Protein AF-A0A7J6TF60-F1 (afdb_monomer_lite)

Organism: Perkinsus olseni (NCBI:txid32597)

InterPro domains:
  IPR007064 Nmd3, N-terminal [PF04981] (1-89)
  IPR039768 Ribosomal export protein Nmd3 [PTHR12746] (1-166)
  IPR048899 60S ribosomal export protein NMD3, SH3 domain [PF21193] (93-138)

Foldseek 3Di:
DAEFAPAPDCPLQVVVVVVCVVVVLCVQFPDWDDDPGHIDTDGPDPVSVVVSVVVSLQWFLWDKDKDKDFPDADPVVRDTDIDIDIYIYGANDDAQFWWFADPVVCVVQPNAHRIWHFHDGTQWTWTADPPPRDIGTHGSVNCVVPPTHGPDDPVPDDDDDDPDDD

Radius of gyration: 19.77 Å; chains: 1; bounding box: 69×31×46 Å

Secondary structure (DSSP, 8-state):
-EEEE-SS--HHHHHHHHHHHHTTTTTTEEEEEEETTEEEEEESSHHHHHHHHHHHHHHS-EEEEEEEEEEEEETTTTEEEEEEEEEEEE-S--TT-EEE--HHHHHHTTS--SEEEEEEESSEEEEE-TTT--EEEEEHHHHHHS---EEE-GGG----------

pLDDT: mean 92.63, std 3.26, range [80.94, 97.38]

Sequence (166 aa):
VQVRQKTDHKRTFFYLEQLILKHDAHEKVVGIKRTPDGLDFHFGHRSHAQKFSEFVLSQVPSRVKQSKHLISHDSHNTTYNYKYTTLIDMCPVCKDDVVFLPKALKNKLGGVNSIQVVTKVSSQIRLVDPLTGKVSDLAGIEYWKNPFDPLLTRRHLVEFTVLNVE

Structure (mmCIF, N/CA/C/O backbone):
data_AF-A0A7J6TF60-F1
#
_entry.id   AF-A0A7J6TF60-F1
#
loop_
_atom_site.group_PDB
_atom_site.id
_atom_site.type_symbol
_atom_site.label_atom_id
_atom_site.label_alt_id
_atom_site.label_comp_id
_atom_site.label_asym_id
_atom_site.label_entity_id
_atom_site.label_seq_id
_atom_site.pdbx_PDB_ins_code
_atom_site.Cartn_x
_atom_site.Cartn_y
_atom_site.Cartn_z
_atom_site.occupancy
_atom_site.B_iso_or_equiv
_atom_site.auth_seq_id
_atom_site.auth_comp_id
_atom_site.auth_asym_id
_atom_site.auth_atom_id
_atom_site.pdbx_PDB_model_num
ATOM 1 N N . VAL A 1 1 ? 10.262 -4.915 -12.422 1.00 96.69 1 VAL A N 1
ATOM 2 C CA . VAL A 1 1 ? 9.619 -4.329 -11.227 1.00 96.69 1 VAL A CA 1
ATOM 3 C C . VAL A 1 1 ? 8.921 -5.447 -10.487 1.00 96.69 1 VAL A C 1
ATOM 5 O O . VAL A 1 1 ? 8.145 -6.161 -11.102 1.00 96.69 1 VAL A O 1
ATOM 8 N N . GLN A 1 2 ? 9.247 -5.646 -9.218 1.00 96.75 2 GLN A N 1
ATOM 9 C CA . GLN A 1 2 ? 8.672 -6.683 -8.370 1.00 96.75 2 GLN A CA 1
ATOM 10 C C . GLN A 1 2 ? 7.720 -5.997 -7.403 1.00 96.75 2 GLN A C 1
ATOM 12 O O . GLN A 1 2 ? 8.174 -5.198 -6.592 1.00 96.75 2 GLN A O 1
ATOM 17 N N . VAL A 1 3 ? 6.421 -6.25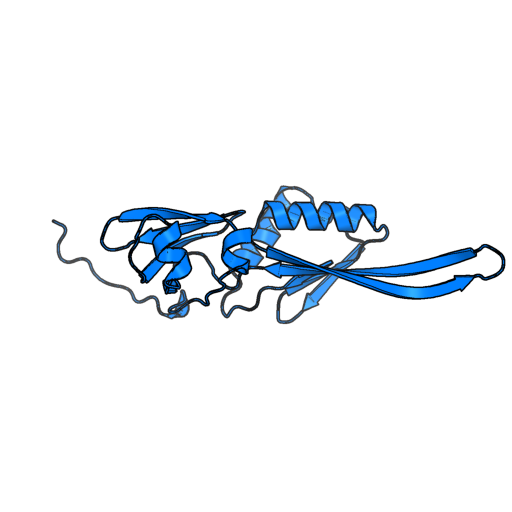7 -7.509 1.00 97.00 3 VAL A N 1
ATOM 18 C CA . VAL A 1 3 ? 5.421 -5.719 -6.581 1.00 97.00 3 VAL A CA 1
ATOM 19 C C . VAL A 1 3 ? 5.067 -6.820 -5.596 1.00 97.00 3 VAL A C 1
ATOM 21 O O . VAL A 1 3 ? 4.761 -7.942 -6.013 1.00 97.00 3 VAL A O 1
ATOM 24 N N . ARG A 1 4 ? 5.166 -6.532 -4.300 1.00 95.62 4 ARG A N 1
ATOM 25 C CA . ARG A 1 4 ? 4.908 -7.480 -3.215 1.00 95.62 4 ARG A CA 1
ATOM 26 C C . ARG A 1 4 ? 3.936 -6.896 -2.206 1.00 95.62 4 ARG A C 1
ATOM 28 O O . ARG A 1 4 ? 3.983 -5.701 -1.937 1.00 95.62 4 ARG A O 1
ATOM 35 N N . GLN A 1 5 ? 3.081 -7.746 -1.651 1.00 94.44 5 GLN A N 1
ATOM 36 C CA . GLN A 1 5 ? 2.239 -7.415 -0.508 1.00 94.44 5 GLN A CA 1
ATOM 37 C C . GLN A 1 5 ? 2.227 -8.607 0.452 1.00 94.44 5 GLN A C 1
ATOM 39 O O . GLN A 1 5 ? 1.683 -9.663 0.133 1.00 94.44 5 GLN A O 1
ATOM 44 N N . LYS A 1 6 ? 2.837 -8.437 1.627 1.00 91.31 6 LYS A N 1
ATOM 45 C CA . LYS A 1 6 ? 2.902 -9.472 2.666 1.00 91.31 6 LYS A CA 1
ATOM 46 C C . LYS A 1 6 ? 1.652 -9.416 3.534 1.00 91.31 6 LYS A C 1
ATOM 48 O O . LYS A 1 6 ? 1.625 -8.706 4.528 1.00 91.31 6 LYS A O 1
ATOM 53 N N . THR A 1 7 ? 0.595 -10.100 3.124 1.00 88.31 7 THR A N 1
ATOM 54 C CA . THR A 1 7 ? -0.686 -10.084 3.839 1.00 88.31 7 THR A CA 1
ATOM 55 C C . THR A 1 7 ? -1.465 -11.364 3.573 1.00 88.31 7 THR A C 1
ATOM 57 O O . THR A 1 7 ? -1.320 -11.979 2.513 1.00 88.31 7 THR A O 1
ATOM 60 N N . ASP A 1 8 ? -2.340 -11.731 4.503 1.00 83.06 8 ASP A N 1
ATOM 61 C CA . ASP A 1 8 ? -3.228 -12.886 4.363 1.00 83.06 8 ASP A CA 1
ATOM 62 C C . ASP A 1 8 ? -4.310 -12.676 3.293 1.00 83.06 8 ASP A C 1
ATOM 64 O O . ASP A 1 8 ? -4.827 -13.643 2.722 1.00 83.06 8 ASP A O 1
ATOM 68 N N . HIS A 1 9 ? -4.681 -11.420 3.012 1.00 84.50 9 HIS A N 1
ATOM 69 C CA . HIS A 1 9 ? -5.666 -11.070 1.989 1.00 84.50 9 HIS A CA 1
ATOM 70 C C . HIS A 1 9 ? -5.148 -9.981 1.044 1.00 84.50 9 HIS A C 1
ATOM 72 O O . HIS A 1 9 ? -4.966 -8.830 1.409 1.00 84.50 9 HIS A O 1
ATOM 78 N N . LYS A 1 10 ? -5.036 -10.318 -0.242 1.00 87.25 10 LYS A N 1
ATOM 79 C CA . LYS A 1 10 ? -4.510 -9.448 -1.308 1.00 87.25 10 LYS A CA 1
ATOM 80 C C . LYS A 1 10 ? -5.513 -8.439 -1.900 1.00 87.25 10 LYS A C 1
ATOM 82 O O . LYS A 1 10 ? -5.512 -8.203 -3.105 1.00 87.25 10 LYS A O 1
ATOM 87 N N . ARG A 1 11 ? -6.410 -7.850 -1.098 1.00 88.81 11 ARG A N 1
ATOM 88 C CA . ARG A 1 11 ? -7.489 -6.978 -1.620 1.00 88.81 11 ARG A CA 1
ATOM 89 C C . ARG A 1 11 ? -6.943 -5.730 -2.308 1.00 88.81 11 ARG A C 1
ATOM 91 O O . ARG A 1 11 ? -7.358 -5.399 -3.416 1.00 88.81 11 ARG A O 1
ATOM 98 N N . THR A 1 12 ? -5.996 -5.062 -1.652 1.00 91.31 12 THR A N 1
ATOM 99 C CA . THR A 1 12 ? -5.326 -3.873 -2.192 1.00 91.31 12 THR A CA 1
ATOM 100 C C . THR A 1 12 ? -4.538 -4.219 -3.455 1.00 91.31 12 THR A C 1
ATOM 102 O O . THR A 1 12 ? -4.528 -3.436 -4.400 1.00 91.31 12 THR A O 1
ATOM 105 N N . PHE A 1 13 ? -3.939 -5.411 -3.511 1.00 92.88 13 PHE A N 1
ATOM 106 C CA . PHE A 1 13 ? -3.258 -5.900 -4.707 1.00 92.88 13 PHE A CA 1
ATOM 107 C C . PHE A 1 13 ? -4.216 -6.111 -5.888 1.00 92.88 13 PHE A C 1
ATOM 109 O O . PHE A 1 13 ? -3.946 -5.621 -6.979 1.00 92.88 13 PHE A O 1
ATOM 116 N N . PHE A 1 14 ? -5.363 -6.768 -5.680 1.00 91.81 14 PHE A N 1
ATOM 117 C CA . PHE A 1 14 ? -6.368 -6.931 -6.740 1.00 91.81 14 PHE A CA 1
ATOM 118 C C . PHE A 1 14 ? -6.916 -5.585 -7.217 1.00 91.81 14 PHE A C 1
ATOM 120 O O . PHE A 1 14 ? -7.119 -5.381 -8.410 1.00 91.81 14 PHE A O 1
ATOM 127 N N . TYR A 1 15 ? -7.108 -4.635 -6.301 1.00 92.50 15 TYR A N 1
ATOM 128 C CA . TYR A 1 15 ? -7.483 -3.272 -6.666 1.00 92.50 15 TYR A CA 1
ATOM 129 C C . TYR A 1 15 ? -6.407 -2.588 -7.526 1.00 92.50 15 TYR A C 1
ATOM 131 O O . TYR A 1 15 ? -6.734 -1.954 -8.527 1.00 92.50 15 TYR A O 1
ATOM 139 N N . LEU A 1 16 ? -5.125 -2.767 -7.191 1.00 93.69 16 LEU A N 1
ATOM 140 C CA . LEU A 1 16 ? -4.013 -2.265 -7.997 1.00 93.69 16 LEU A CA 1
ATOM 141 C C . LEU A 1 16 ? -3.998 -2.885 -9.403 1.00 93.69 16 LEU A C 1
ATOM 143 O O . LEU A 1 16 ? -3.797 -2.155 -10.368 1.00 93.69 16 LEU A O 1
ATOM 147 N N . GLU A 1 17 ? -4.245 -4.190 -9.548 1.00 92.62 17 GLU A N 1
ATOM 148 C CA . GLU A 1 17 ? -4.354 -4.836 -10.867 1.00 92.62 17 GLU A CA 1
ATOM 149 C C . GLU A 1 17 ? -5.457 -4.196 -11.718 1.00 92.62 17 GLU A C 1
ATOM 151 O O . GLU A 1 17 ? -5.229 -3.872 -12.883 1.00 92.62 17 GLU A O 1
ATOM 156 N N . GLN A 1 18 ? -6.626 -3.933 -11.126 1.00 93.88 18 GLN A N 1
ATOM 157 C CA . GLN A 1 18 ? -7.715 -3.245 -11.824 1.00 93.88 18 GLN A CA 1
ATOM 158 C C . GLN A 1 18 ? -7.327 -1.823 -12.242 1.00 93.88 18 GLN A C 1
ATOM 160 O O . GLN A 1 18 ? -7.667 -1.393 -13.341 1.00 93.88 18 GLN A O 1
ATOM 165 N N . LEU A 1 19 ? -6.576 -1.096 -11.411 1.00 94.06 19 LEU A N 1
ATOM 166 C CA . LEU A 1 19 ? -6.062 0.226 -11.775 1.00 94.06 19 LEU A CA 1
ATOM 167 C C . LEU A 1 19 ? -5.030 0.162 -12.906 1.00 94.06 19 LEU A C 1
ATOM 169 O O . LEU A 1 19 ? -5.045 1.018 -13.787 1.00 94.06 19 LEU A O 1
ATOM 173 N N . ILE A 1 20 ? -4.158 -0.848 -12.907 1.00 95.06 20 ILE A N 1
ATOM 174 C CA . ILE A 1 20 ? -3.174 -1.066 -13.976 1.00 95.06 20 ILE A CA 1
ATOM 175 C C . ILE A 1 20 ? -3.870 -1.314 -15.320 1.00 95.06 20 ILE A C 1
ATOM 177 O O . ILE A 1 20 ? -3.393 -0.827 -16.347 1.00 95.06 20 ILE A O 1
ATOM 181 N N . LEU A 1 21 ? -4.981 -2.055 -15.318 1.00 94.69 21 LEU A N 1
ATOM 182 C CA . LEU A 1 21 ? -5.798 -2.278 -16.512 1.00 94.69 21 LEU A CA 1
ATOM 183 C C . LEU A 1 21 ? -6.541 -1.005 -16.922 1.00 94.69 21 LEU A C 1
ATOM 185 O O . LEU A 1 21 ? -6.470 -0.601 -18.071 1.00 94.69 21 LEU A O 1
ATOM 189 N N . LYS A 1 22 ? -7.195 -0.329 -15.973 1.00 96.00 22 LYS A N 1
ATOM 190 C CA . LYS A 1 22 ? -7.987 0.881 -16.235 1.00 96.00 22 LYS A CA 1
ATOM 191 C C . LYS A 1 22 ? -7.175 2.032 -16.841 1.00 96.00 22 LYS A C 1
ATOM 193 O O . LYS A 1 22 ? -7.728 2.833 -17.585 1.00 96.00 22 LYS A O 1
ATOM 198 N N . HIS A 1 23 ? -5.905 2.156 -16.465 1.00 94.31 23 HIS A N 1
ATOM 199 C CA . HIS A 1 23 ? -5.014 3.225 -16.924 1.00 94.31 23 HIS A CA 1
ATOM 200 C C . HIS A 1 23 ? -4.028 2.773 -18.013 1.00 94.31 23 HIS A C 1
ATOM 202 O O . HIS A 1 23 ? -3.085 3.510 -18.295 1.00 94.31 23 HIS A O 1
ATOM 208 N N . ASP A 1 24 ? -4.180 1.560 -18.558 1.00 93.62 24 ASP A N 1
ATOM 209 C CA . ASP A 1 24 ? -3.274 0.966 -19.555 1.00 93.62 24 ASP A CA 1
ATOM 210 C C . ASP A 1 24 ? -1.784 1.001 -19.157 1.00 93.62 24 ASP A C 1
ATOM 212 O O . ASP A 1 24 ? -0.872 0.952 -19.982 1.00 93.62 24 ASP A O 1
ATOM 216 N N . ALA A 1 25 ? -1.495 1.011 -17.851 1.00 92.31 25 ALA A N 1
ATOM 217 C CA . ALA A 1 25 ? -0.132 1.140 -17.329 1.00 92.31 25 ALA A CA 1
ATOM 218 C C . ALA A 1 25 ? 0.761 -0.077 -17.657 1.00 92.31 25 ALA A C 1
ATOM 220 O O . ALA A 1 25 ? 1.977 -0.039 -17.460 1.00 92.31 25 ALA A O 1
ATOM 221 N N . HIS A 1 26 ? 0.165 -1.165 -18.151 1.00 91.38 26 HIS A N 1
ATOM 222 C CA . HIS A 1 26 ? 0.836 -2.404 -18.527 1.00 91.38 26 HIS A CA 1
ATOM 223 C C . HIS A 1 26 ? 1.263 -2.464 -20.006 1.00 91.38 26 HIS A C 1
ATOM 225 O O . HIS A 1 26 ? 1.914 -3.431 -20.390 1.00 91.38 26 HIS A O 1
ATOM 231 N N . GLU A 1 27 ? 0.977 -1.445 -20.825 1.00 93.12 27 GLU A N 1
ATOM 232 C CA . GLU A 1 27 ? 1.228 -1.450 -22.280 1.00 93.12 27 GLU A CA 1
ATOM 233 C C . GLU A 1 27 ? 2.689 -1.778 -22.659 1.00 93.12 27 GLU A C 1
ATOM 235 O O . GLU A 1 27 ? 2.957 -2.478 -23.631 1.00 93.12 27 GLU A O 1
ATOM 240 N N . LYS A 1 28 ? 3.665 -1.291 -21.879 1.00 94.38 28 LYS A N 1
ATOM 241 C CA . LYS A 1 28 ? 5.108 -1.500 -22.133 1.00 94.38 28 LYS A CA 1
ATOM 242 C C . LYS A 1 28 ? 5.702 -2.705 -21.393 1.00 94.38 28 LYS A C 1
ATOM 244 O O . LYS A 1 28 ? 6.928 -2.858 -21.350 1.00 94.38 28 LYS A O 1
ATOM 249 N N . VAL A 1 29 ? 4.867 -3.530 -20.763 1.00 95.75 29 VAL A N 1
ATOM 250 C CA . VAL A 1 29 ? 5.300 -4.736 -20.052 1.00 95.75 29 VAL A CA 1
ATOM 251 C C . VAL A 1 29 ? 5.562 -5.849 -21.063 1.00 95.75 29 VAL A C 1
ATOM 253 O O . VAL A 1 29 ? 4.694 -6.214 -21.843 1.00 95.75 29 VAL A O 1
ATOM 256 N N . VAL A 1 30 ? 6.763 -6.425 -21.018 1.00 96.06 30 VAL A N 1
ATOM 257 C CA . VAL A 1 30 ? 7.182 -7.528 -21.901 1.00 96.06 30 VAL A CA 1
ATOM 258 C C . VAL A 1 30 ? 6.740 -8.883 -21.350 1.00 96.06 30 VAL A C 1
ATOM 260 O O . VAL A 1 30 ? 6.475 -9.814 -22.101 1.00 96.06 30 VAL A O 1
ATOM 263 N N . GLY A 1 31 ? 6.666 -9.016 -20.026 1.00 94.94 31 GLY A N 1
ATOM 264 C CA . GLY A 1 31 ? 6.251 -10.265 -19.401 1.00 94.94 31 GLY A CA 1
ATOM 265 C C . GLY A 1 31 ? 5.870 -10.100 -17.940 1.00 94.94 31 GLY A C 1
ATOM 266 O O . GLY A 1 31 ? 6.507 -9.345 -17.199 1.00 94.94 31 GLY A O 1
ATOM 267 N N . ILE A 1 32 ? 4.850 -10.845 -17.520 1.00 96.00 32 ILE A N 1
ATOM 268 C CA . ILE A 1 32 ? 4.337 -10.860 -16.149 1.00 96.00 32 ILE A CA 1
ATOM 269 C C . ILE A 1 32 ? 4.545 -12.256 -15.572 1.00 96.00 32 ILE A C 1
ATOM 271 O O . ILE A 1 32 ? 4.109 -13.246 -16.154 1.00 96.00 32 ILE A O 1
ATOM 275 N N . LYS A 1 33 ? 5.191 -12.343 -14.410 1.00 96.56 33 LYS A N 1
ATOM 276 C CA . LYS A 1 33 ? 5.354 -13.595 -13.668 1.00 96.56 33 LYS A CA 1
ATOM 277 C C . LYS A 1 33 ? 4.639 -13.503 -12.327 1.00 96.56 33 LYS A C 1
ATOM 279 O O . LYS A 1 33 ? 4.853 -12.563 -11.563 1.00 96.56 33 LYS A O 1
ATOM 284 N N . ARG A 1 34 ? 3.806 -14.503 -12.031 1.00 93.56 34 ARG A N 1
ATOM 285 C CA . ARG A 1 34 ? 3.127 -14.628 -10.737 1.00 93.56 34 ARG A CA 1
ATOM 286 C C . ARG A 1 34 ? 4.068 -15.200 -9.687 1.00 93.56 34 ARG A C 1
ATOM 288 O O . ARG A 1 34 ? 4.845 -16.109 -9.970 1.00 93.56 34 ARG A O 1
ATOM 295 N N . THR A 1 35 ? 3.982 -14.667 -8.475 1.00 92.50 35 THR A N 1
ATOM 296 C CA . THR A 1 35 ? 4.704 -15.162 -7.301 1.00 92.50 35 THR A CA 1
ATOM 297 C C . THR A 1 35 ? 3.740 -15.288 -6.117 1.00 92.50 35 THR A C 1
ATOM 299 O O . THR A 1 35 ? 2.694 -14.630 -6.120 1.00 92.50 35 THR A O 1
ATOM 302 N N . PRO A 1 36 ? 4.053 -16.112 -5.100 1.00 87.56 36 PRO A N 1
ATOM 303 C CA . PRO A 1 36 ? 3.192 -16.279 -3.929 1.00 87.56 36 PRO A CA 1
ATOM 304 C C . PRO A 1 36 ? 2.816 -14.963 -3.248 1.00 87.56 36 PRO A C 1
ATOM 306 O O . PRO A 1 36 ? 1.674 -14.825 -2.835 1.00 87.56 36 PRO A O 1
ATOM 309 N N . ASP A 1 37 ? 3.699 -13.963 -3.246 1.00 88.25 37 ASP A N 1
ATOM 310 C CA . ASP A 1 37 ? 3.491 -12.692 -2.534 1.00 88.25 37 ASP A CA 1
ATOM 311 C C . ASP A 1 37 ? 3.257 -11.489 -3.465 1.00 88.25 37 ASP A C 1
ATOM 313 O O . ASP A 1 37 ? 3.309 -10.342 -3.021 1.00 88.25 37 ASP A O 1
ATOM 317 N N . GLY A 1 38 ? 3.026 -11.713 -4.765 1.00 93.06 38 GLY A N 1
ATOM 318 C CA . GLY A 1 38 ? 2.751 -10.634 -5.722 1.00 93.06 38 GLY A CA 1
ATOM 319 C C . GLY A 1 38 ? 3.131 -10.947 -7.171 1.00 93.06 38 GLY A C 1
ATOM 320 O O . GLY A 1 38 ? 3.055 -12.093 -7.616 1.00 93.06 38 GLY A O 1
ATOM 321 N N . LEU A 1 39 ? 3.555 -9.929 -7.923 1.00 95.19 39 LEU A N 1
ATOM 322 C CA . LEU A 1 39 ? 3.824 -10.020 -9.364 1.00 95.19 39 LEU A CA 1
ATOM 323 C C . LEU A 1 39 ? 5.185 -9.433 -9.739 1.00 95.19 39 LEU A C 1
ATOM 325 O O . LEU A 1 39 ? 5.632 -8.440 -9.163 1.00 95.19 39 LEU A O 1
ATOM 329 N N . ASP A 1 40 ? 5.798 -10.013 -10.765 1.00 96.31 40 ASP A N 1
ATOM 330 C CA . ASP A 1 40 ? 7.002 -9.496 -11.408 1.00 96.31 40 ASP A CA 1
ATOM 331 C C . ASP A 1 40 ? 6.690 -9.028 -12.826 1.00 96.31 40 ASP A C 1
ATOM 333 O O . ASP A 1 40 ? 6.342 -9.827 -13.693 1.00 96.31 40 ASP A O 1
ATOM 337 N N . PHE A 1 41 ? 6.872 -7.732 -13.061 1.00 96.94 41 PHE A N 1
ATOM 338 C CA . PHE A 1 41 ? 6.716 -7.080 -14.357 1.00 96.94 41 PHE A CA 1
ATOM 339 C C . PHE A 1 41 ? 8.087 -6.857 -14.998 1.00 96.94 41 PHE A C 1
ATOM 341 O O . PHE A 1 41 ? 8.956 -6.187 -14.423 1.00 96.94 41 PHE A O 1
ATOM 348 N N . HIS A 1 42 ? 8.288 -7.398 -16.192 1.00 96.62 42 HIS A N 1
ATOM 349 C CA . HIS A 1 42 ? 9.517 -7.262 -16.968 1.00 96.62 42 HIS A CA 1
ATOM 350 C C . HIS A 1 42 ? 9.341 -6.193 -18.046 1.00 96.62 42 HIS A C 1
ATOM 352 O O . HIS A 1 42 ? 8.290 -6.104 -18.673 1.00 96.62 42 HIS A O 1
ATOM 358 N N . PHE A 1 43 ? 10.379 -5.389 -18.266 1.00 96.69 43 PHE A N 1
ATOM 359 C CA . PHE A 1 43 ? 10.379 -4.280 -19.219 1.00 96.69 43 PHE A CA 1
ATOM 360 C C . PHE A 1 43 ? 11.652 -4.338 -20.060 1.00 96.69 43 PHE A C 1
ATOM 362 O O . PHE A 1 43 ? 12.713 -4.659 -19.525 1.00 96.69 43 PHE A O 1
ATOM 369 N N . GLY A 1 44 ? 11.553 -3.985 -21.344 1.00 94.19 44 GLY A N 1
ATOM 370 C CA . GLY A 1 44 ? 12.720 -3.878 -22.229 1.00 94.19 44 GLY A CA 1
ATOM 371 C C . GLY A 1 44 ? 13.594 -2.656 -21.924 1.00 94.19 44 GLY A C 1
ATOM 372 O O . GLY A 1 44 ? 14.815 -2.733 -22.001 1.00 94.19 44 GLY A O 1
ATOM 373 N N . HIS A 1 45 ? 12.981 -1.544 -21.497 1.00 93.62 45 HIS A N 1
ATOM 374 C CA . HIS A 1 45 ? 13.690 -0.310 -21.151 1.00 93.62 45 HIS A CA 1
ATOM 375 C C . HIS A 1 45 ? 13.502 0.085 -19.686 1.00 93.62 45 HIS A C 1
ATOM 377 O O . HIS A 1 45 ? 12.407 0.006 -19.120 1.00 93.62 45 HIS A O 1
ATOM 383 N N . ARG A 1 46 ? 14.579 0.606 -19.084 1.00 92.31 46 ARG A N 1
ATOM 384 C CA . ARG A 1 46 ? 14.591 1.093 -17.696 1.00 92.31 46 ARG A CA 1
ATOM 385 C C . ARG A 1 46 ? 13.610 2.245 -17.461 1.00 92.31 46 ARG A C 1
ATOM 387 O O . ARG A 1 46 ? 12.976 2.284 -16.411 1.00 92.31 46 ARG A O 1
ATOM 394 N N . SER A 1 47 ? 13.472 3.158 -18.420 1.00 94.69 47 SER A N 1
ATOM 395 C CA . SER A 1 47 ? 12.574 4.316 -18.317 1.00 94.69 47 SER A CA 1
ATOM 396 C C . SER A 1 47 ? 11.107 3.898 -18.169 1.00 94.69 47 SER A C 1
ATOM 398 O O . SER A 1 47 ? 10.389 4.457 -17.346 1.00 94.69 47 SER A O 1
ATOM 400 N N . HIS A 1 48 ? 10.667 2.866 -18.896 1.00 95.94 48 HIS A N 1
ATOM 401 C CA . HIS A 1 48 ? 9.318 2.308 -18.756 1.00 95.94 48 HIS A CA 1
ATOM 402 C C . HIS A 1 48 ? 9.105 1.683 -17.374 1.00 95.94 48 HIS A C 1
ATOM 404 O O . HIS A 1 48 ? 8.087 1.937 -16.735 1.00 95.94 48 HIS A O 1
ATOM 410 N N . ALA A 1 49 ? 10.097 0.941 -16.869 1.00 95.31 49 ALA A N 1
ATOM 411 C CA . ALA A 1 49 ? 10.040 0.373 -15.526 1.00 95.31 49 ALA A CA 1
ATOM 412 C C . ALA A 1 49 ? 9.958 1.454 -14.432 1.00 95.31 49 ALA A C 1
ATOM 414 O O . ALA A 1 49 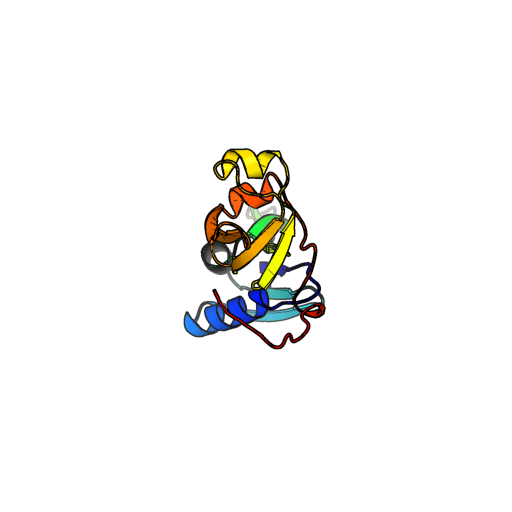? 9.258 1.262 -13.437 1.00 95.31 49 ALA A O 1
ATOM 415 N N . GLN A 1 50 ? 10.658 2.582 -14.599 1.00 94.94 50 GLN A N 1
ATOM 416 C CA . GLN A 1 50 ? 10.595 3.718 -13.672 1.00 94.94 50 GLN A CA 1
ATOM 417 C C . GLN A 1 50 ? 9.212 4.372 -13.678 1.00 94.94 50 GLN A C 1
ATOM 419 O O . GLN A 1 50 ? 8.604 4.456 -12.616 1.00 94.94 50 GLN A O 1
ATOM 424 N N . LYS A 1 51 ? 8.669 4.700 -14.858 1.00 95.81 51 LYS A N 1
ATOM 425 C CA . LYS A 1 51 ? 7.307 5.248 -14.995 1.00 95.81 51 LYS A CA 1
ATOM 426 C C . LYS A 1 51 ? 6.246 4.332 -14.380 1.00 95.81 51 LYS A C 1
ATOM 428 O O . LYS A 1 51 ? 5.382 4.792 -13.642 1.00 95.81 51 LYS A O 1
ATOM 433 N N . PHE A 1 52 ? 6.335 3.023 -14.626 1.00 96.31 52 PHE A N 1
ATOM 434 C CA . PHE A 1 52 ? 5.434 2.053 -14.000 1.00 96.31 52 PHE A CA 1
ATOM 435 C C . PHE A 1 52 ? 5.590 2.023 -12.473 1.00 96.31 52 PHE A C 1
ATOM 437 O O . PHE A 1 52 ? 4.605 1.940 -11.744 1.00 96.31 52 PHE A O 1
ATOM 444 N N . SER A 1 53 ? 6.824 2.115 -11.971 1.00 95.75 53 SER A N 1
ATOM 445 C CA . SER A 1 53 ? 7.072 2.148 -10.526 1.00 95.75 53 SER A CA 1
ATOM 446 C C . SER A 1 53 ? 6.469 3.399 -9.880 1.00 95.75 53 SER A C 1
ATOM 448 O O . SER A 1 53 ? 5.840 3.295 -8.833 1.00 95.75 53 SER A O 1
ATOM 450 N N . GLU A 1 54 ? 6.613 4.561 -10.518 1.00 94.50 54 GLU A N 1
ATOM 451 C CA . GLU A 1 54 ? 6.000 5.825 -10.089 1.00 94.50 54 GLU A CA 1
ATOM 452 C C . GLU A 1 54 ? 4.471 5.745 -10.098 1.00 94.50 54 GLU A C 1
ATOM 454 O O . GLU A 1 54 ? 3.829 6.161 -9.133 1.00 94.50 54 GLU A O 1
ATOM 459 N N . PHE A 1 55 ? 3.885 5.132 -11.133 1.00 95.44 55 PHE A N 1
ATOM 460 C CA . PHE A 1 55 ? 2.450 4.867 -11.183 1.00 95.44 55 PHE A CA 1
ATOM 461 C C . PHE A 1 55 ? 1.998 4.051 -9.967 1.00 95.44 55 PHE A C 1
ATOM 463 O O . PHE A 1 55 ? 1.116 4.499 -9.239 1.00 95.44 55 PHE A O 1
ATOM 470 N N . VAL A 1 56 ? 2.633 2.911 -9.676 1.00 94.38 56 VAL A N 1
ATOM 471 C CA . VAL A 1 56 ? 2.261 2.081 -8.515 1.00 94.38 56 VAL A CA 1
ATOM 472 C C . VAL A 1 56 ? 2.375 2.872 -7.205 1.00 94.38 56 VAL A C 1
ATOM 474 O O . VAL A 1 56 ? 1.457 2.835 -6.388 1.00 94.38 56 VAL A O 1
ATOM 477 N N . LEU A 1 57 ? 3.450 3.645 -7.023 1.00 92.94 57 LEU A N 1
ATOM 478 C CA . LEU A 1 57 ? 3.634 4.485 -5.834 1.00 92.94 57 LEU A CA 1
ATOM 479 C C . LEU A 1 57 ? 2.580 5.576 -5.666 1.00 92.94 57 LEU A C 1
ATOM 481 O O . LEU A 1 57 ? 2.259 5.939 -4.537 1.00 92.94 57 LEU A O 1
ATOM 485 N N . SER A 1 58 ? 2.035 6.089 -6.767 1.00 92.81 58 SER A N 1
ATOM 486 C CA . SER A 1 58 ? 0.958 7.078 -6.717 1.00 92.81 58 SER A CA 1
ATOM 487 C C . SER A 1 58 ? -0.380 6.482 -6.265 1.00 9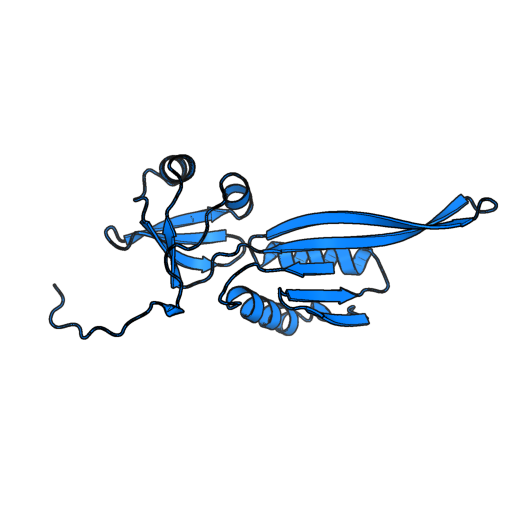2.81 58 SER A C 1
ATOM 489 O O . SER A 1 58 ? -1.219 7.204 -5.731 1.00 92.81 58 SER A O 1
ATOM 491 N N . GLN A 1 59 ? -0.589 5.176 -6.462 1.00 92.81 59 GLN A N 1
ATOM 492 C CA . GLN A 1 59 ? -1.876 4.522 -6.211 1.00 92.81 59 GLN A CA 1
ATOM 493 C C . GLN A 1 59 ? -1.963 3.865 -4.832 1.00 92.81 59 GLN A C 1
ATOM 495 O O . GLN A 1 59 ? -3.050 3.813 -4.253 1.00 92.81 59 GLN A O 1
ATOM 500 N N . VAL A 1 60 ? -0.849 3.345 -4.307 1.00 93.31 60 VAL A N 1
ATOM 501 C CA . VAL A 1 60 ? -0.830 2.528 -3.084 1.00 93.31 60 VAL A CA 1
ATOM 502 C C . VAL A 1 60 ? 0.342 2.883 -2.164 1.00 93.31 60 VAL A C 1
ATOM 504 O O . VAL A 1 60 ? 1.448 3.153 -2.645 1.00 93.31 60 VAL A O 1
ATOM 507 N N . PRO A 1 61 ? 0.165 2.820 -0.830 1.00 93.31 61 PRO A N 1
ATOM 508 C CA . PRO A 1 61 ? 1.196 3.221 0.110 1.00 93.31 61 PRO A CA 1
ATOM 509 C C . PRO A 1 61 ? 2.260 2.126 0.139 1.00 93.31 61 PRO A C 1
ATOM 511 O O . PRO A 1 61 ? 2.024 1.018 0.624 1.00 93.31 61 PRO A O 1
ATOM 514 N N . SER A 1 62 ? 3.431 2.424 -0.415 1.00 93.94 62 SER A N 1
ATOM 515 C CA . SER A 1 62 ? 4.473 1.424 -0.657 1.00 93.94 62 SER A CA 1
ATOM 516 C C . SER A 1 62 ? 5.862 1.998 -0.410 1.00 93.94 62 SER A C 1
ATOM 518 O O . SER A 1 62 ? 6.068 3.209 -0.483 1.00 93.94 62 SER A O 1
ATOM 520 N N . ARG A 1 63 ? 6.825 1.120 -0.134 1.00 92.62 63 ARG A N 1
ATOM 521 C CA . ARG A 1 63 ? 8.253 1.453 -0.094 1.00 92.62 63 ARG A CA 1
ATOM 522 C C . ARG A 1 63 ? 8.947 0.892 -1.325 1.00 92.62 63 ARG A C 1
ATOM 524 O O . ARG A 1 63 ? 8.585 -0.181 -1.807 1.00 92.62 63 ARG A O 1
ATOM 531 N N . VAL A 1 64 ? 9.972 1.589 -1.806 1.00 94.88 64 VAL A N 1
ATOM 532 C CA . VAL A 1 64 ? 10.772 1.137 -2.951 1.00 94.88 64 VAL A CA 1
ATOM 533 C C . VAL A 1 64 ? 12.198 0.846 -2.540 1.00 94.88 64 VAL A C 1
ATOM 535 O O . VAL A 1 64 ? 12.829 1.630 -1.836 1.00 94.88 64 VAL A O 1
ATOM 538 N N . LYS A 1 65 ? 12.730 -0.260 -3.053 1.00 95.62 65 LYS A N 1
ATOM 539 C CA . LYS A 1 65 ? 14.152 -0.584 -3.035 1.00 95.62 65 LYS A CA 1
ATOM 540 C C . LYS A 1 65 ? 14.617 -0.841 -4.462 1.00 95.62 65 LYS A C 1
ATOM 542 O O . LYS A 1 65 ? 14.033 -1.656 -5.170 1.00 95.62 65 LYS A O 1
ATOM 547 N N . GLN A 1 66 ? 15.668 -0.153 -4.887 1.00 95.69 66 GLN A N 1
ATOM 548 C CA . GLN A 1 66 ? 16.273 -0.347 -6.203 1.00 95.69 66 GLN A CA 1
ATOM 549 C C . GLN A 1 66 ? 17.610 -1.071 -6.059 1.00 95.69 66 GLN A C 1
ATOM 551 O O . GLN A 1 66 ? 18.375 -0.807 -5.134 1.00 95.69 66 GLN A O 1
ATOM 556 N N . SER A 1 67 ? 17.899 -1.978 -6.984 1.00 94.75 67 SER A N 1
ATOM 557 C CA . SER A 1 67 ? 19.198 -2.624 -7.123 1.00 94.75 67 SER A CA 1
ATOM 558 C C . SER A 1 67 ? 19.574 -2.747 -8.597 1.00 94.75 67 SER A C 1
ATOM 560 O O . SER A 1 67 ? 18.723 -2.747 -9.491 1.00 94.75 67 SER A O 1
ATOM 562 N N . LYS A 1 68 ? 20.877 -2.826 -8.860 1.00 94.00 68 LYS A N 1
ATOM 563 C CA . LYS A 1 68 ? 21.430 -3.100 -10.185 1.00 94.00 68 LYS A CA 1
ATOM 564 C C . LYS A 1 68 ? 22.445 -4.228 -10.071 1.00 94.00 68 LYS A C 1
ATOM 566 O O . LYS A 1 68 ? 23.202 -4.274 -9.107 1.00 94.00 68 LYS A O 1
ATOM 571 N N . HIS A 1 69 ? 22.449 -5.117 -11.048 1.00 92.62 69 HIS A N 1
ATOM 572 C CA . HIS A 1 69 ? 23.394 -6.217 -11.156 1.00 92.62 69 HIS A CA 1
ATOM 573 C C . HIS A 1 69 ? 24.132 -6.086 -12.486 1.00 92.62 69 HIS A C 1
ATOM 575 O O . HIS A 1 69 ? 23.486 -5.957 -13.526 1.00 92.62 69 HIS A O 1
ATOM 581 N N . LEU A 1 70 ? 25.463 -6.043 -12.453 1.00 92.50 70 LEU A N 1
ATOM 582 C CA . LEU A 1 70 ? 26.281 -5.973 -13.663 1.00 92.50 70 LEU A CA 1
ATOM 583 C C . LEU A 1 70 ? 26.269 -7.349 -14.333 1.00 92.50 70 LEU A C 1
ATOM 585 O O . LEU A 1 70 ? 26.686 -8.321 -13.716 1.00 92.50 70 LEU A O 1
ATOM 589 N N . ILE A 1 71 ? 25.766 -7.424 -15.563 1.00 91.94 71 ILE A N 1
ATOM 590 C CA . ILE A 1 71 ? 25.776 -8.657 -16.359 1.00 91.94 71 ILE A CA 1
ATOM 591 C C . ILE A 1 71 ? 27.107 -8.772 -17.094 1.00 91.94 71 ILE A C 1
ATOM 593 O O . ILE A 1 71 ? 27.758 -9.810 -17.052 1.00 91.94 71 ILE A O 1
ATOM 597 N N . SER A 1 72 ? 27.500 -7.703 -17.781 1.00 90.25 72 SER A N 1
ATOM 598 C CA . SER A 1 72 ? 28.721 -7.676 -18.575 1.00 90.25 72 SER A CA 1
ATOM 599 C C . SER A 1 72 ? 29.278 -6.263 -18.678 1.00 90.25 72 SER A C 1
ATOM 601 O O . SER A 1 72 ? 28.565 -5.270 -18.503 1.00 90.25 72 SER A O 1
ATOM 603 N N . HIS A 1 73 ? 30.571 -6.185 -18.954 1.00 91.25 73 HIS A N 1
ATOM 604 C CA . HIS A 1 73 ? 31.297 -4.949 -19.188 1.00 91.25 73 HIS A CA 1
ATOM 605 C C . HIS A 1 73 ? 32.191 -5.149 -20.407 1.00 91.25 73 HIS A C 1
ATOM 607 O O . HIS A 1 73 ? 32.944 -6.119 -20.457 1.00 91.25 73 HIS A O 1
ATOM 613 N N . ASP A 1 74 ? 32.089 -4.242 -21.371 1.00 87.06 74 ASP A N 1
ATOM 614 C CA . ASP A 1 74 ? 33.000 -4.180 -22.507 1.00 87.06 74 ASP A CA 1
ATOM 615 C C . ASP A 1 74 ? 34.081 -3.135 -22.212 1.00 87.06 74 ASP A C 1
ATOM 617 O O . ASP A 1 74 ? 33.803 -1.935 -22.159 1.00 87.06 74 ASP A O 1
ATOM 621 N N . SER A 1 75 ? 35.313 -3.603 -21.997 1.00 84.88 75 SER A N 1
ATOM 622 C CA . SER A 1 75 ? 36.468 -2.760 -21.680 1.00 84.88 75 SER A CA 1
ATOM 623 C C . SER A 1 75 ? 36.951 -1.910 -22.851 1.00 84.88 75 SER A C 1
ATOM 625 O O . SER A 1 75 ? 37.643 -0.924 -22.615 1.00 84.88 75 SER A O 1
ATOM 627 N N . HIS A 1 76 ? 36.605 -2.261 -24.093 1.00 86.06 76 HIS A N 1
ATOM 628 C CA . HIS A 1 76 ? 37.026 -1.504 -25.272 1.00 86.06 76 HIS A CA 1
ATOM 629 C C . HIS A 1 76 ? 36.115 -0.309 -25.552 1.00 86.06 76 HIS A C 1
ATOM 631 O O . HIS A 1 76 ? 36.590 0.714 -26.036 1.00 86.06 76 HIS A O 1
ATOM 637 N N . ASN A 1 77 ? 34.827 -0.422 -25.218 1.00 82.88 77 ASN A N 1
ATOM 638 C CA . ASN A 1 77 ? 33.827 0.621 -25.462 1.00 82.88 77 ASN A CA 1
ATOM 639 C C . ASN A 1 77 ? 33.309 1.292 -24.174 1.00 82.88 77 ASN A C 1
ATOM 641 O O . ASN A 1 77 ? 32.357 2.069 -24.220 1.00 82.88 77 ASN A O 1
ATOM 645 N N . THR A 1 78 ? 33.869 0.939 -23.008 1.00 85.38 78 THR A N 1
ATOM 646 C CA . THR A 1 78 ? 33.443 1.436 -21.680 1.00 85.38 78 THR A CA 1
ATOM 647 C C . THR A 1 78 ? 31.928 1.320 -21.435 1.00 85.38 78 THR A C 1
ATOM 649 O O . THR A 1 78 ? 31.340 2.045 -20.627 1.00 85.38 78 THR A O 1
ATOM 652 N N . THR A 1 79 ? 31.268 0.377 -22.116 1.00 85.88 79 THR A N 1
ATOM 653 C CA . THR A 1 79 ? 29.832 0.127 -21.980 1.00 85.88 79 THR A CA 1
ATOM 654 C C . THR A 1 79 ? 29.577 -0.944 -20.933 1.00 85.88 79 THR A C 1
ATOM 656 O O . THR A 1 79 ? 30.156 -2.031 -20.964 1.00 85.88 79 THR A O 1
ATOM 659 N N . TYR A 1 80 ? 28.652 -0.658 -20.020 1.00 87.69 80 TYR A N 1
ATOM 660 C CA . TYR A 1 80 ? 28.251 -1.565 -18.951 1.00 87.69 80 TYR A CA 1
ATOM 661 C C . TYR A 1 80 ? 26.810 -2.019 -19.164 1.00 87.69 80 TYR A C 1
ATOM 663 O O . TYR A 1 80 ? 25.898 -1.194 -19.250 1.00 87.69 80 TYR A O 1
ATOM 671 N N . ASN A 1 81 ? 26.588 -3.329 -19.175 1.00 88.69 81 ASN A N 1
ATOM 672 C CA . ASN A 1 81 ? 25.256 -3.905 -19.249 1.00 88.69 81 ASN A CA 1
ATOM 673 C C . ASN A 1 81 ? 24.759 -4.256 -17.843 1.00 88.69 81 ASN A C 1
ATOM 675 O O . ASN A 1 81 ? 25.275 -5.167 -17.192 1.00 88.69 81 ASN A O 1
ATOM 679 N N . TYR A 1 82 ? 23.746 -3.533 -17.368 1.00 91.94 82 TYR A N 1
ATOM 680 C CA . TYR A 1 82 ? 23.163 -3.730 -16.044 1.00 91.94 82 TYR A CA 1
ATOM 681 C C . TYR A 1 82 ? 21.738 -4.275 -16.127 1.00 91.94 82 TYR A C 1
ATOM 683 O O . TYR A 1 82 ? 20.881 -3.733 -16.823 1.00 91.94 82 TYR A O 1
ATOM 691 N N . LYS A 1 83 ? 21.440 -5.266 -15.285 1.00 93.31 83 LYS A N 1
ATOM 692 C CA . LYS A 1 83 ? 20.074 -5.666 -14.948 1.00 93.31 83 LYS A CA 1
ATOM 693 C C . LYS A 1 83 ? 19.576 -4.850 -13.764 1.00 93.31 83 LYS A C 1
ATOM 695 O O . LYS A 1 83 ? 20.134 -4.931 -12.671 1.00 93.31 83 LYS A O 1
ATOM 700 N N . TYR A 1 84 ? 18.500 -4.100 -13.961 1.00 95.31 84 TYR A N 1
ATOM 701 C CA . TYR A 1 84 ? 17.885 -3.293 -12.908 1.00 95.31 84 TYR A CA 1
ATOM 702 C C . TYR A 1 84 ? 16.697 -4.019 -12.282 1.00 95.31 84 TYR A C 1
ATOM 704 O O . TYR A 1 84 ? 15.839 -4.552 -12.986 1.00 95.31 84 TYR A O 1
ATOM 712 N N . THR A 1 85 ? 16.622 -3.995 -10.955 1.00 96.38 85 THR A N 1
ATOM 713 C CA . THR A 1 85 ? 15.492 -4.527 -10.194 1.00 96.38 85 THR A CA 1
ATOM 714 C C . THR A 1 85 ? 14.944 -3.437 -9.285 1.00 96.38 85 THR A C 1
ATOM 716 O O . THR A 1 85 ? 15.662 -2.872 -8.467 1.00 96.38 85 THR A O 1
ATOM 719 N N . THR A 1 86 ? 13.653 -3.152 -9.424 1.00 97.38 86 THR A N 1
ATOM 720 C CA . THR A 1 86 ? 12.911 -2.269 -8.520 1.00 97.38 86 THR A CA 1
ATOM 721 C C . THR A 1 86 ? 11.931 -3.133 -7.749 1.00 97.38 86 THR A C 1
ATOM 723 O O . THR A 1 86 ? 11.027 -3.698 -8.365 1.00 97.38 86 THR A O 1
ATOM 726 N N . LEU A 1 87 ? 12.128 -3.257 -6.441 1.00 96.75 87 LEU A N 1
ATOM 727 C CA . LEU A 1 87 ? 11.212 -3.906 -5.511 1.00 96.75 87 LEU A CA 1
ATOM 728 C C . LEU A 1 87 ? 10.288 -2.844 -4.917 1.00 96.75 87 LEU A C 1
ATOM 730 O O . LEU A 1 87 ? 10.763 -1.887 -4.310 1.00 96.75 87 LEU A O 1
ATOM 734 N N . ILE A 1 88 ? 8.988 -3.030 -5.091 1.00 96.38 88 ILE A N 1
ATOM 735 C CA . ILE A 1 88 ? 7.924 -2.232 -4.497 1.00 96.38 88 ILE A CA 1
ATOM 736 C C . ILE A 1 88 ? 7.222 -3.125 -3.486 1.00 96.38 88 ILE A C 1
ATOM 738 O O . ILE A 1 88 ? 6.626 -4.135 -3.851 1.00 96.38 88 ILE A O 1
ATOM 742 N N . ASP A 1 89 ? 7.322 -2.759 -2.219 1.00 94.50 89 ASP A N 1
ATOM 743 C CA . ASP A 1 89 ? 6.699 -3.486 -1.121 1.00 94.50 89 ASP A CA 1
ATOM 744 C C . ASP A 1 89 ? 5.535 -2.646 -0.596 1.00 94.50 89 ASP A C 1
ATOM 746 O O . ASP A 1 89 ? 5.727 -1.527 -0.112 1.00 94.50 89 ASP A O 1
ATOM 750 N N . MET A 1 90 ? 4.324 -3.149 -0.801 1.00 94.44 90 MET A N 1
ATOM 751 C CA . MET A 1 90 ? 3.071 -2.499 -0.437 1.00 94.44 90 MET A CA 1
ATOM 752 C C . MET A 1 90 ? 2.793 -2.667 1.055 1.00 94.44 90 MET A C 1
ATOM 754 O O . MET A 1 90 ? 3.227 -3.631 1.685 1.00 94.44 90 MET A O 1
ATOM 758 N N . CYS A 1 91 ? 2.016 -1.743 1.615 1.00 93.69 91 CYS A N 1
ATOM 759 C CA . CYS A 1 91 ? 1.513 -1.873 2.974 1.00 93.69 91 CYS A CA 1
ATOM 760 C C . CYS A 1 91 ? 0.734 -3.205 3.158 1.00 93.69 91 CYS A C 1
ATOM 762 O O . CYS A 1 91 ? -0.119 -3.533 2.321 1.00 93.69 91 CYS A O 1
ATOM 764 N N . PRO A 1 92 ? 1.002 -3.979 4.230 1.00 93.38 92 PRO A N 1
ATOM 765 C CA . PRO A 1 92 ? 0.294 -5.225 4.535 1.00 93.38 92 PRO A CA 1
ATOM 766 C C . PRO A 1 92 ? -1.173 -5.004 4.944 1.00 93.38 92 PRO A C 1
ATOM 768 O O . PRO A 1 92 ? -1.979 -5.931 4.866 1.00 93.38 92 PRO A O 1
ATOM 771 N N . VAL A 1 93 ? -1.525 -3.776 5.334 1.00 94.06 93 VAL A N 1
ATOM 772 C CA . VAL A 1 93 ? -2.865 -3.377 5.772 1.00 94.06 93 VAL A CA 1
ATOM 773 C C . VAL A 1 93 ? -3.805 -3.191 4.577 1.00 94.06 93 VAL A C 1
ATOM 775 O O . VAL A 1 93 ? -3.464 -2.540 3.583 1.00 94.06 93 VAL A O 1
ATOM 778 N N . CYS A 1 94 ? -5.012 -3.739 4.682 1.00 93.19 94 CYS A N 1
ATOM 779 C CA . CYS A 1 94 ? -6.060 -3.657 3.675 1.00 93.19 94 CYS A CA 1
ATOM 780 C C . CYS A 1 94 ? -7.294 -2.896 4.178 1.00 93.19 94 CYS A C 1
ATOM 782 O O . CYS A 1 94 ? -7.426 -2.530 5.342 1.00 93.19 94 CYS A O 1
ATOM 784 N N . LYS A 1 95 ? -8.216 -2.629 3.248 1.00 93.25 95 LYS A N 1
ATOM 785 C CA . LYS A 1 95 ? -9.540 -2.092 3.568 1.00 93.25 95 LYS A CA 1
ATOM 786 C C . LYS A 1 95 ? -10.322 -3.081 4.450 1.00 93.25 95 LYS A C 1
ATOM 788 O O . LYS A 1 95 ? -10.346 -4.271 4.138 1.00 93.25 95 LYS A O 1
ATOM 793 N N . ASP A 1 96 ? -11.038 -2.537 5.431 1.00 92.94 96 ASP A N 1
ATOM 794 C CA . ASP A 1 96 ? -11.865 -3.219 6.435 1.00 92.94 96 ASP A CA 1
ATOM 795 C C . ASP A 1 96 ? -11.056 -3.980 7.507 1.00 92.94 96 ASP A C 1
ATOM 797 O O . ASP A 1 96 ? -11.628 -4.761 8.265 1.00 92.94 96 ASP A O 1
ATOM 801 N N . ASP A 1 97 ? -9.741 -3.749 7.599 1.00 94.19 97 ASP A N 1
ATOM 802 C CA . ASP A 1 97 ? -8.913 -4.302 8.674 1.00 94.19 97 ASP A CA 1
ATOM 803 C C . ASP A 1 97 ? -8.986 -3.429 9.938 1.00 94.19 97 ASP A C 1
ATOM 805 O O . ASP A 1 97 ? -9.075 -2.197 9.871 1.00 94.19 97 ASP A O 1
ATOM 809 N N . VAL A 1 98 ? -8.887 -4.071 11.102 1.00 94.94 98 VAL A N 1
ATOM 810 C CA . VAL A 1 98 ? -8.719 -3.403 12.398 1.00 94.94 98 VAL A CA 1
ATOM 811 C C . VAL A 1 98 ? -7.235 -3.350 12.723 1.00 94.94 98 VAL A C 1
ATOM 813 O O . VAL A 1 98 ? -6.548 -4.371 12.685 1.00 94.94 98 VAL A O 1
ATOM 816 N N . VAL A 1 99 ? -6.734 -2.168 13.066 1.00 95.19 99 VAL A N 1
ATOM 817 C CA . VAL A 1 99 ? -5.312 -1.925 13.328 1.00 95.19 99 VAL A CA 1
ATOM 818 C C . VAL A 1 99 ? -5.105 -1.332 14.714 1.00 95.19 99 VAL A C 1
ATOM 820 O O . VAL A 1 99 ? -5.956 -0.606 15.233 1.00 95.19 99 VAL A O 1
ATOM 823 N N . PHE A 1 100 ? -3.944 -1.623 15.298 1.00 94.62 100 PHE A N 1
ATOM 824 C CA . PHE A 1 100 ? -3.489 -0.990 16.529 1.00 94.62 100 PHE A CA 1
ATOM 825 C C . PHE A 1 100 ? -2.377 0.012 16.216 1.00 94.62 100 PHE A C 1
ATOM 827 O O . PHE A 1 100 ? -1.298 -0.353 15.750 1.00 94.62 100 PHE A O 1
ATOM 834 N N . LEU A 1 101 ? -2.634 1.289 16.482 1.00 93.44 101 LEU A N 1
ATOM 835 C CA . LEU A 1 101 ? -1.687 2.362 16.236 1.00 93.44 101 LEU A CA 1
ATOM 836 C C . LEU A 1 101 ? -0.615 2.442 17.335 1.00 93.44 101 LEU A C 1
ATOM 838 O O . LEU A 1 101 ? -0.945 2.581 18.520 1.00 93.44 101 LEU A O 1
ATOM 842 N N . PRO A 1 102 ? 0.676 2.484 16.957 1.00 92.81 102 PRO A N 1
ATOM 843 C CA . PRO A 1 102 ? 1.757 2.839 17.864 1.00 92.81 102 PRO A CA 1
ATOM 844 C C . PRO A 1 102 ? 1.531 4.210 18.517 1.00 92.81 102 PRO A C 1
ATOM 846 O O . PRO A 1 102 ? 1.056 5.156 17.881 1.00 92.81 102 PRO A O 1
ATOM 849 N N . LYS A 1 103 ? 1.970 4.361 19.774 1.00 90.62 103 LYS A N 1
ATOM 850 C CA . LYS A 1 103 ? 1.828 5.607 20.556 1.00 90.62 103 LYS A CA 1
ATOM 851 C C . LYS A 1 103 ? 2.378 6.844 19.826 1.00 90.62 103 LYS A C 1
ATOM 853 O O . LYS A 1 103 ? 1.804 7.925 19.923 1.00 90.62 103 LYS A O 1
ATOM 858 N N . ALA A 1 104 ? 3.456 6.672 19.058 1.00 89.44 104 ALA A N 1
ATOM 859 C CA . ALA A 1 104 ? 4.056 7.737 18.258 1.00 89.44 104 ALA A CA 1
ATOM 860 C C . ALA A 1 104 ? 3.116 8.270 17.160 1.00 89.44 104 ALA A C 1
ATOM 862 O O . ALA A 1 104 ? 3.060 9.480 16.943 1.00 89.44 104 ALA A O 1
ATOM 863 N N . LEU A 1 105 ? 2.360 7.391 16.490 1.00 90.81 105 LEU A N 1
ATOM 864 C CA . LEU A 1 105 ? 1.397 7.785 15.456 1.00 90.81 105 LEU A CA 1
ATOM 865 C C . LEU A 1 105 ? 0.126 8.374 16.065 1.00 90.81 105 LEU A C 1
ATOM 867 O O . LEU A 1 105 ? -0.369 9.380 15.568 1.00 90.81 105 LEU A O 1
ATOM 871 N N . LYS A 1 106 ? -0.348 7.825 17.189 1.00 89.12 106 LYS A N 1
ATOM 872 C CA . LYS A 1 106 ? -1.514 8.346 17.918 1.00 89.12 106 LYS A CA 1
ATOM 873 C C . LYS A 1 106 ? -1.396 9.844 18.222 1.00 89.12 106 LYS A C 1
ATOM 875 O O . LYS A 1 106 ? -2.320 10.605 17.942 1.00 89.12 106 LYS A O 1
ATOM 880 N N . ASN A 1 107 ? -0.256 10.275 18.760 1.00 88.00 107 ASN A N 1
ATOM 881 C CA . ASN A 1 107 ? -0.047 11.683 19.103 1.00 88.00 107 ASN A CA 1
ATOM 882 C C . ASN A 1 107 ? -0.005 12.575 17.853 1.00 88.00 107 ASN A C 1
ATOM 884 O O . ASN A 1 107 ? -0.546 13.677 17.872 1.00 88.00 107 ASN A O 1
ATOM 888 N N . LYS A 1 108 ? 0.585 12.083 16.756 1.00 88.19 108 LYS A N 1
ATOM 889 C CA . LYS A 1 108 ? 0.654 12.811 15.480 1.00 88.19 108 LYS A CA 1
ATOM 890 C C . LYS A 1 108 ? -0.703 12.963 14.804 1.00 88.19 108 LYS A C 1
ATOM 892 O O . LYS A 1 108 ? -0.983 14.015 14.247 1.00 88.19 108 LYS A O 1
ATOM 897 N N . LEU A 1 109 ? -1.561 11.952 14.904 1.00 87.50 109 LEU A N 1
ATOM 898 C CA . LEU A 1 109 ? -2.906 11.953 14.325 1.00 87.50 109 LEU A CA 1
ATOM 899 C C . LEU A 1 109 ? -3.933 12.693 15.209 1.00 87.50 109 LEU A C 1
ATOM 901 O O . LEU A 1 109 ? -5.136 12.463 15.113 1.00 87.50 109 LEU A O 1
ATOM 905 N N . GLY A 1 110 ? -3.477 13.588 16.092 1.00 85.06 110 GLY A N 1
ATOM 906 C CA . GLY A 1 110 ? -4.350 14.406 16.935 1.00 85.06 110 GLY A CA 1
ATOM 907 C C . GLY A 1 110 ? -4.992 13.629 18.084 1.00 85.06 110 GLY A C 1
ATOM 908 O O . GLY A 1 110 ? -6.171 13.837 18.375 1.00 85.06 110 GLY A O 1
ATOM 909 N N . GLY A 1 111 ? -4.242 12.710 18.700 1.00 84.38 111 GLY A N 1
ATOM 910 C CA . GLY A 1 111 ? -4.634 12.027 19.935 1.00 84.38 111 GLY A CA 1
ATOM 911 C C . GLY A 1 111 ? -5.732 10.973 19.774 1.00 84.38 111 GLY A C 1
ATOM 912 O O . GLY A 1 111 ? -6.442 10.704 20.737 1.00 84.38 111 GLY A O 1
ATOM 913 N N . VAL A 1 112 ? -5.881 10.385 18.584 1.00 88.44 112 VAL A N 1
ATOM 914 C CA . VAL A 1 112 ? -6.890 9.344 18.294 1.00 88.44 112 VAL A CA 1
ATOM 915 C C . VAL A 1 112 ? -6.749 8.104 19.182 1.00 88.44 112 VAL A C 1
ATOM 917 O O . VAL A 1 112 ? -5.690 7.833 19.750 1.00 88.44 112 VAL A O 1
ATOM 920 N N . ASN A 1 113 ? -7.808 7.307 19.297 1.00 90.88 113 ASN A N 1
ATOM 921 C CA . ASN A 1 113 ? -7.727 6.021 19.982 1.00 90.88 113 ASN A CA 1
ATOM 922 C C . ASN A 1 113 ? -6.758 5.058 19.281 1.00 90.88 113 ASN A C 1
ATOM 924 O O . ASN A 1 113 ? -6.526 5.147 18.076 1.00 90.88 113 ASN A O 1
ATOM 928 N N . SER A 1 114 ? -6.166 4.139 20.049 1.00 91.06 114 SER A N 1
ATOM 929 C CA . SER A 1 114 ? -5.170 3.205 19.510 1.00 91.06 114 SER A CA 1
ATOM 930 C C . SER A 1 114 ? -5.781 2.185 18.555 1.00 91.06 114 SER A C 1
ATOM 932 O O . SER A 1 114 ? -5.107 1.768 17.624 1.00 91.06 114 SER A O 1
ATOM 934 N N . ILE A 1 115 ? -7.039 1.796 18.760 1.00 94.25 115 ILE A N 1
ATOM 935 C CA . ILE A 1 115 ? -7.751 0.902 17.845 1.00 94.25 115 ILE A CA 1
ATOM 936 C C . ILE A 1 115 ? -8.428 1.757 16.781 1.00 94.25 115 ILE A C 1
ATOM 938 O O . ILE A 1 115 ? -9.159 2.691 17.103 1.00 94.25 115 ILE A O 1
ATOM 942 N N . GLN A 1 116 ? -8.162 1.439 15.520 1.00 95.12 116 GLN A N 1
ATOM 943 C CA . GLN A 1 116 ? -8.724 2.128 14.364 1.00 95.12 116 GLN A CA 1
ATOM 944 C C . GLN A 1 116 ? -9.160 1.106 13.317 1.00 95.12 116 GLN A C 1
ATOM 946 O O . GLN A 1 116 ? -8.569 0.033 13.200 1.00 95.12 116 GLN A O 1
ATOM 951 N N . VAL A 1 117 ? -10.163 1.463 12.521 1.00 95.75 117 VAL A N 1
ATOM 952 C CA . VAL A 1 117 ? -10.621 0.675 11.374 1.00 95.75 117 VAL A CA 1
ATOM 953 C C . VAL A 1 117 ? -10.150 1.335 10.086 1.00 95.75 117 VAL A C 1
ATOM 955 O O . VAL A 1 117 ? -10.291 2.544 9.896 1.00 95.75 117 VAL A O 1
ATOM 958 N N . VAL A 1 118 ? -9.593 0.544 9.174 1.00 95.38 118 VAL A N 1
ATOM 959 C CA . VAL A 1 118 ? -9.097 1.029 7.885 1.00 95.38 118 VAL A CA 1
ATOM 960 C C . VAL A 1 118 ? -10.249 1.079 6.892 1.00 95.38 118 VAL A C 1
ATOM 962 O O . VAL A 1 118 ? -10.755 0.052 6.453 1.00 95.38 118 VAL A O 1
ATOM 965 N N . THR A 1 119 ? -10.650 2.274 6.471 1.00 94.88 119 THR A N 1
ATOM 966 C CA . THR A 1 119 ? -11.792 2.435 5.550 1.00 94.88 119 THR A CA 1
ATOM 967 C C . THR A 1 119 ? -11.369 2.535 4.089 1.00 94.88 119 THR A C 1
ATOM 969 O O . THR A 1 119 ? -12.112 2.134 3.186 1.00 94.88 119 THR A O 1
ATOM 972 N N . LYS A 1 120 ? -10.163 3.050 3.827 1.00 93.25 120 LYS A N 1
ATOM 973 C CA . LYS A 1 120 ? -9.621 3.203 2.473 1.00 93.25 120 LYS A CA 1
ATOM 974 C C . LYS A 1 120 ? -8.103 3.072 2.474 1.00 93.25 120 LYS A C 1
ATOM 976 O O . LYS A 1 120 ? -7.422 3.671 3.298 1.00 93.25 120 LYS A O 1
ATOM 981 N N . VAL A 1 121 ? -7.584 2.348 1.486 1.00 93.50 121 VAL A N 1
ATOM 982 C CA . VAL A 1 121 ? -6.149 2.259 1.197 1.00 93.50 121 VAL A CA 1
ATOM 983 C C . VAL A 1 121 ? -5.923 2.781 -0.219 1.00 93.50 121 VAL A C 1
ATOM 985 O O . VAL A 1 121 ? -6.470 2.244 -1.178 1.00 93.50 121 VAL A O 1
ATOM 988 N N . SER A 1 122 ? -5.171 3.872 -0.332 1.00 89.25 122 SER A N 1
ATOM 989 C CA . SER A 1 122 ? -4.778 4.515 -1.595 1.00 89.25 122 SER A CA 1
ATOM 990 C C . SER A 1 122 ? 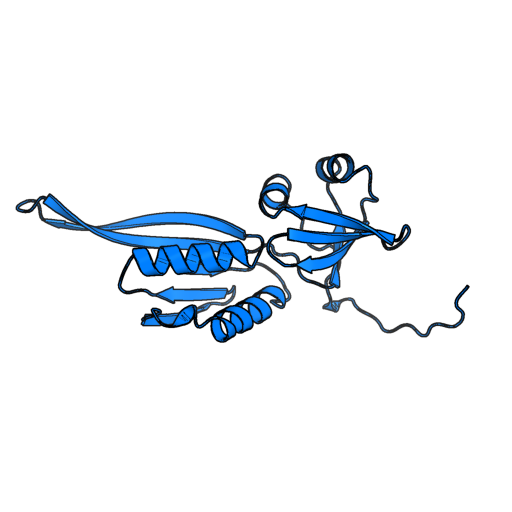-3.354 5.069 -1.444 1.00 89.25 122 SER A C 1
ATOM 992 O O . SER A 1 122 ? -2.560 4.456 -0.741 1.00 89.25 122 SER A O 1
ATOM 994 N N . SER A 1 123 ? -3.005 6.235 -1.997 1.00 87.06 123 SER A N 1
ATOM 995 C CA . SER A 1 123 ? -1.728 6.903 -1.671 1.00 87.06 123 SER A CA 1
ATOM 996 C C . SER A 1 123 ? -1.563 7.176 -0.164 1.00 87.06 123 SER A C 1
ATOM 998 O O . SER A 1 123 ? -0.448 7.205 0.365 1.00 87.06 123 SER A O 1
ATOM 1000 N N . GLN A 1 124 ? -2.689 7.337 0.532 1.00 92.56 124 GLN A N 1
ATOM 1001 C CA . GLN A 1 124 ? -2.796 7.457 1.982 1.00 92.56 124 GLN A CA 1
ATOM 1002 C C . GLN A 1 124 ? -3.728 6.368 2.532 1.00 92.56 124 GLN A C 1
ATOM 1004 O O . GLN A 1 124 ? -4.603 5.851 1.819 1.00 92.56 124 GLN A O 1
ATOM 1009 N N . ILE A 1 125 ? -3.521 6.017 3.798 1.00 95.12 125 ILE A N 1
ATOM 1010 C CA . ILE A 1 125 ? -4.331 5.068 4.560 1.00 95.12 125 ILE A CA 1
ATOM 1011 C C . ILE A 1 125 ? -5.323 5.881 5.387 1.00 95.12 125 ILE A C 1
ATOM 1013 O O . ILE A 1 125 ? -4.915 6.641 6.262 1.00 95.12 125 ILE A O 1
ATOM 1017 N N . ARG A 1 126 ? -6.617 5.715 5.119 1.00 95.50 126 ARG A N 1
ATOM 1018 C CA . ARG A 1 126 ? -7.678 6.352 5.896 1.00 95.50 126 ARG A CA 1
ATOM 1019 C C . ARG A 1 126 ? -8.118 5.446 7.030 1.00 95.50 126 ARG A C 1
ATOM 1021 O O . ARG A 1 126 ? -8.559 4.318 6.799 1.00 95.50 126 ARG A O 1
ATOM 1028 N N . LEU A 1 127 ? -8.043 5.985 8.232 1.00 95.50 127 LEU A N 1
ATOM 1029 C CA . LEU A 1 127 ? -8.382 5.343 9.488 1.00 95.50 127 LEU A CA 1
ATOM 1030 C C . LEU A 1 127 ? -9.599 6.033 10.095 1.00 95.50 127 LEU A C 1
ATOM 1032 O O . LEU A 1 127 ? -9.760 7.248 9.969 1.00 95.50 127 LEU A O 1
ATOM 1036 N N . VAL A 1 128 ? -10.457 5.253 10.736 1.00 95.75 128 VAL A N 1
ATOM 1037 C CA . VAL A 1 128 ? -11.629 5.752 11.450 1.00 95.75 128 VAL A CA 1
ATOM 1038 C C . VAL A 1 128 ? -11.670 5.131 12.830 1.00 95.75 128 VAL A C 1
ATOM 1040 O O . VAL A 1 128 ? -11.528 3.916 12.985 1.00 95.75 128 VAL A O 1
ATOM 1043 N N . ASP A 1 129 ? -11.889 5.978 13.824 1.00 94.06 129 ASP A N 1
ATOM 1044 C CA . ASP A 1 129 ? -12.163 5.545 15.180 1.00 94.06 129 ASP A CA 1
ATOM 1045 C C . ASP A 1 129 ? -13.622 5.068 15.263 1.00 94.06 129 ASP A C 1
ATOM 1047 O O . ASP A 1 129 ? -14.528 5.882 15.059 1.00 94.06 129 ASP A O 1
ATOM 1051 N N . PRO A 1 130 ? -13.879 3.782 15.556 1.00 91.38 130 PRO A N 1
ATOM 1052 C CA . PRO A 1 130 ? -15.239 3.256 15.597 1.00 91.38 130 PRO A CA 1
ATOM 1053 C C . PRO A 1 130 ? -16.081 3.839 16.741 1.00 91.38 130 PRO A C 1
ATOM 1055 O O . PRO A 1 130 ? -17.302 3.773 16.666 1.00 91.38 130 PRO A O 1
ATOM 1058 N N . LEU A 1 131 ? -15.461 4.405 17.786 1.00 91.19 131 LEU A N 1
ATOM 1059 C CA . LEU A 1 131 ? -16.178 4.955 18.942 1.00 91.19 131 LEU A CA 1
ATOM 1060 C C . LEU A 1 131 ? -16.512 6.436 18.772 1.00 91.19 131 LEU A C 1
ATOM 1062 O O . LEU A 1 131 ? -17.588 6.879 19.155 1.00 91.19 131 LEU A O 1
ATOM 1066 N N . THR A 1 132 ? -15.579 7.216 18.224 1.00 90.69 132 THR A N 1
ATOM 1067 C CA . THR A 1 132 ? -15.737 8.677 18.102 1.00 90.69 132 THR A CA 1
ATOM 1068 C C . THR A 1 132 ? -16.135 9.127 16.699 1.00 90.69 132 THR A C 1
ATOM 1070 O O . THR A 1 132 ? -16.455 10.296 16.498 1.00 90.69 132 THR A O 1
ATOM 1073 N N . GLY A 1 133 ? -16.057 8.238 15.704 1.00 89.94 133 GLY A N 1
ATOM 1074 C CA . GLY A 1 133 ? -16.261 8.570 14.293 1.00 89.94 133 GLY A CA 1
ATOM 1075 C C . GLY A 1 133 ? -15.158 9.452 13.696 1.00 89.94 133 GLY A C 1
ATOM 1076 O O . GLY A 1 133 ? -15.247 9.855 12.536 1.00 89.94 133 GLY A O 1
ATOM 1077 N N . LYS A 1 134 ? -14.103 9.771 14.459 1.00 91.62 134 LYS A N 1
ATOM 1078 C CA . LYS A 1 134 ? -13.020 10.638 13.996 1.00 91.62 134 LYS A CA 1
ATOM 1079 C C . LYS A 1 134 ? -12.239 9.952 12.878 1.00 91.62 134 LYS A C 1
ATOM 1081 O O . LYS A 1 134 ? -11.714 8.853 13.050 1.00 91.62 134 LYS A O 1
ATOM 1086 N N . VAL A 1 135 ? -12.130 10.640 11.746 1.00 94.19 135 VAL A N 1
ATOM 1087 C CA . VAL A 1 135 ? -11.358 10.195 10.584 1.00 94.19 135 VAL A CA 1
ATOM 1088 C C . VAL A 1 135 ? -9.944 10.762 10.669 1.00 94.19 135 VAL A C 1
ATOM 1090 O O . VAL A 1 135 ? -9.755 11.936 10.988 1.00 94.19 135 VAL A O 1
ATOM 1093 N N . SER A 1 136 ? -8.948 9.940 10.361 1.00 93.06 136 SER A N 1
ATOM 1094 C CA . SER A 1 136 ? -7.557 10.364 10.230 1.00 93.06 136 SER A CA 1
ATOM 1095 C C . SER A 1 136 ? -6.934 9.777 8.968 1.00 93.06 136 SER A C 1
ATOM 1097 O O . SER A 1 136 ? -7.167 8.620 8.625 1.00 93.06 136 SER A O 1
ATOM 1099 N N . ASP A 1 137 ? -6.158 10.589 8.257 1.00 93.31 137 ASP A N 1
ATOM 1100 C CA . ASP A 1 137 ? -5.456 10.177 7.045 1.00 93.31 137 ASP A CA 1
ATOM 1101 C C . ASP A 1 137 ? -3.958 10.048 7.359 1.00 93.31 137 ASP A C 1
ATOM 1103 O O . ASP A 1 137 ? -3.321 10.986 7.838 1.00 93.31 137 ASP A O 1
ATOM 1107 N N . LEU A 1 138 ? -3.398 8.862 7.116 1.00 93.88 138 LEU A N 1
ATOM 1108 C CA . LEU A 1 138 ? -1.993 8.534 7.341 1.00 93.88 138 LEU A CA 1
ATOM 1109 C C . LEU A 1 138 ? -1.276 8.393 5.997 1.00 93.88 138 LEU A C 1
ATOM 1111 O O . LEU A 1 138 ? -1.578 7.502 5.197 1.00 93.88 138 LEU A O 1
ATOM 1115 N N . ALA A 1 139 ? -0.281 9.240 5.746 1.00 92.19 139 ALA A N 1
ATOM 1116 C CA . ALA A 1 139 ? 0.513 9.148 4.527 1.00 92.19 139 ALA A CA 1
ATOM 1117 C C . ALA A 1 139 ? 1.373 7.872 4.508 1.00 92.19 139 ALA A C 1
ATOM 1119 O O . ALA A 1 139 ? 1.951 7.481 5.524 1.00 92.19 139 ALA A 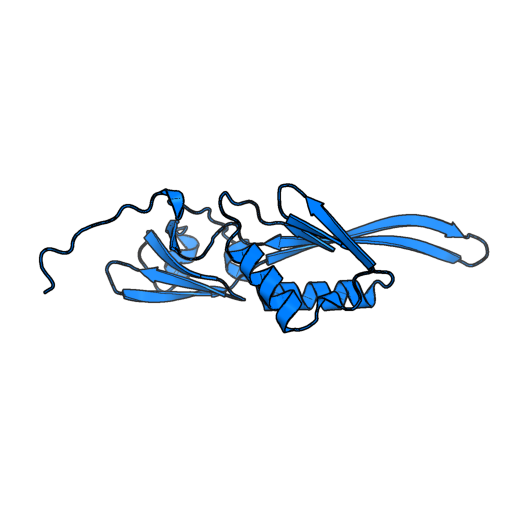O 1
ATOM 1120 N N . GLY A 1 140 ? 1.545 7.253 3.333 1.00 90.25 140 GLY A N 1
ATOM 1121 C CA . GLY A 1 140 ? 2.350 6.030 3.199 1.00 90.25 140 GLY A CA 1
ATOM 1122 C C . GLY A 1 140 ? 3.795 6.181 3.699 1.00 90.25 140 GLY A C 1
ATOM 1123 O O . GLY A 1 140 ? 4.344 5.263 4.302 1.00 90.25 140 GLY A O 1
ATOM 1124 N N . ILE A 1 141 ? 4.399 7.361 3.527 1.00 89.75 141 ILE A N 1
ATOM 1125 C CA . ILE A 1 14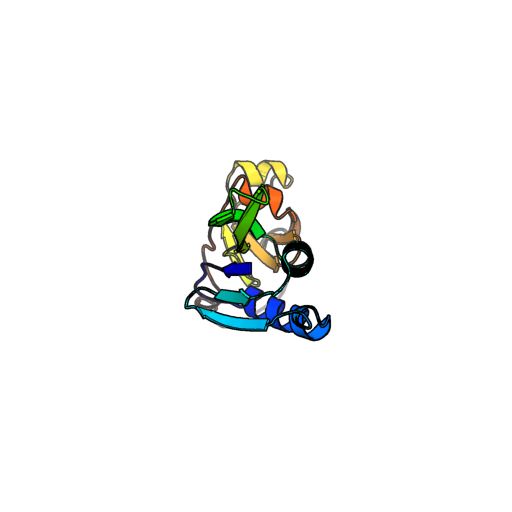1 ? 5.746 7.663 4.044 1.00 89.75 141 ILE A CA 1
ATOM 1126 C C . ILE A 1 141 ? 5.775 7.611 5.578 1.00 89.75 141 ILE A C 1
ATOM 1128 O O . ILE A 1 141 ? 6.751 7.146 6.163 1.00 89.75 141 ILE A O 1
ATOM 1132 N N . GLU A 1 142 ? 4.724 8.091 6.244 1.00 91.06 142 GLU A N 1
ATOM 1133 C CA . GLU A 1 142 ? 4.640 8.076 7.705 1.00 91.06 142 GLU A CA 1
ATOM 1134 C C . GLU A 1 142 ? 4.377 6.679 8.251 1.00 91.06 142 GLU A C 1
ATOM 1136 O O . GLU A 1 142 ? 4.989 6.306 9.254 1.00 91.06 142 GLU A O 1
ATOM 1141 N N . TYR A 1 143 ? 3.554 5.894 7.550 1.00 93.19 143 TYR A N 1
ATOM 1142 C CA . TYR A 1 143 ? 3.367 4.477 7.843 1.00 93.19 143 TYR A CA 1
ATOM 1143 C C . TYR A 1 143 ? 4.717 3.747 7.894 1.00 93.19 143 TYR A C 1
ATOM 1145 O O . TYR A 1 143 ? 5.035 3.109 8.889 1.00 93.19 143 TYR A O 1
ATOM 1153 N N . TRP A 1 144 ? 5.580 3.917 6.886 1.00 91.56 144 TRP A N 1
ATOM 1154 C CA . TRP A 1 144 ? 6.874 3.222 6.858 1.00 91.56 144 TRP A CA 1
ATOM 1155 C C . TRP A 1 144 ? 7.887 3.698 7.910 1.00 91.56 144 TRP A C 1
ATOM 1157 O O . TRP A 1 144 ? 8.865 2.993 8.152 1.00 91.56 144 TRP A O 1
ATOM 1167 N N . LYS A 1 145 ? 7.664 4.848 8.564 1.00 92.25 145 LYS A N 1
ATOM 1168 C CA . LYS A 1 145 ? 8.471 5.281 9.721 1.00 92.25 145 LYS A CA 1
ATOM 1169 C C . LYS A 1 145 ? 8.084 4.544 11.005 1.00 92.25 145 LYS A C 1
ATOM 1171 O O . LYS A 1 145 ? 8.936 4.358 11.863 1.00 92.25 145 LYS A O 1
ATOM 1176 N N . ASN A 1 146 ? 6.812 4.173 11.151 1.00 92.06 146 ASN A N 1
ATOM 1177 C CA . ASN A 1 146 ? 6.276 3.453 12.309 1.00 92.06 146 ASN A CA 1
ATOM 1178 C C . ASN A 1 146 ? 5.293 2.377 11.813 1.00 92.06 146 ASN A C 1
ATOM 1180 O O . ASN A 1 146 ? 4.082 2.556 11.968 1.00 92.06 146 ASN A O 1
ATOM 1184 N N . PRO A 1 147 ? 5.792 1.313 11.156 1.00 93.00 147 PRO A N 1
ATOM 1185 C CA . PRO A 1 147 ? 4.933 0.305 10.550 1.00 93.00 147 PRO A CA 1
ATOM 1186 C C . PRO A 1 147 ? 4.148 -0.453 11.623 1.00 93.00 147 PRO A C 1
ATOM 1188 O O . PRO A 1 147 ? 4.624 -0.631 12.745 1.00 93.00 147 PRO A O 1
ATOM 1191 N N . PHE A 1 148 ? 2.951 -0.902 11.263 1.00 93.38 148 PHE A N 1
ATOM 1192 C CA . PHE A 1 148 ? 2.086 -1.710 12.115 1.00 93.38 148 PHE A CA 1
ATOM 1193 C C . PHE A 1 148 ? 1.338 -2.736 11.268 1.00 93.38 148 PHE A C 1
ATOM 1195 O O . PHE A 1 148 ? 0.977 -2.462 10.125 1.00 93.38 148 PHE A O 1
ATOM 1202 N N . ASP A 1 149 ? 1.085 -3.900 11.848 1.00 93.12 149 ASP A N 1
ATOM 1203 C CA . ASP A 1 149 ? 0.368 -4.989 11.193 1.00 93.12 149 ASP A CA 1
ATOM 1204 C C . ASP A 1 149 ? -1.135 -4.947 11.535 1.00 93.12 149 ASP A C 1
ATOM 1206 O O . ASP A 1 149 ? -1.527 -4.358 12.553 1.00 93.12 149 ASP A O 1
ATOM 1210 N N . PRO A 1 150 ? -2.007 -5.531 10.692 1.00 93.50 150 PRO A N 1
ATOM 1211 C CA . PRO A 1 150 ? -3.420 -5.665 11.024 1.00 93.50 150 PRO A CA 1
ATOM 1212 C C . PRO A 1 150 ? -3.606 -6.585 12.239 1.00 93.50 150 PRO A C 1
ATOM 1214 O O . PRO A 1 150 ? -3.016 -7.659 12.311 1.00 93.50 150 PRO A O 1
ATOM 1217 N N . LEU A 1 151 ? -4.452 -6.167 13.184 1.00 93.19 151 LEU A N 1
ATOM 1218 C CA . LEU A 1 151 ? -4.815 -6.958 14.362 1.00 93.19 151 LEU A CA 1
ATOM 1219 C C . LEU A 1 151 ? -5.898 -7.982 14.015 1.00 93.19 151 LEU A C 1
ATOM 1221 O O . LEU A 1 151 ? -5.785 -9.155 14.356 1.00 93.19 151 LEU A O 1
ATOM 1225 N N . LEU A 1 152 ? -6.945 -7.528 13.323 1.00 92.69 152 LEU A N 1
ATOM 1226 C CA . LEU A 1 152 ? -8.004 -8.380 12.793 1.00 92.69 152 LEU A CA 1
ATOM 1227 C C . LEU A 1 152 ? -8.178 -8.070 11.316 1.00 92.69 152 LEU A C 1
ATOM 1229 O O . LEU A 1 152 ? -8.381 -6.922 10.921 1.00 92.69 152 LEU A O 1
ATOM 1233 N N . THR A 1 153 ? -8.107 -9.116 10.507 1.00 91.31 153 THR A N 1
ATOM 1234 C CA . THR A 1 153 ? -8.390 -9.043 9.076 1.00 91.31 153 THR A CA 1
ATOM 1235 C C . THR A 1 153 ? -9.840 -9.407 8.789 1.00 91.31 153 THR A C 1
ATOM 1237 O O . THR A 1 153 ? -10.525 -10.007 9.622 1.00 91.31 153 THR A O 1
ATOM 1240 N N . ARG A 1 154 ? -10.281 -9.156 7.553 1.00 85.75 154 ARG A N 1
ATOM 1241 C CA . ARG A 1 154 ? -11.614 -9.526 7.039 1.00 85.75 154 ARG A CA 1
ATOM 1242 C C . ARG A 1 154 ? -12.064 -10.966 7.344 1.00 85.75 154 ARG A C 1
ATOM 1244 O O . ARG A 1 154 ? -13.261 -11.218 7.414 1.00 85.75 154 ARG A O 1
ATOM 1251 N N . ARG A 1 155 ? -11.136 -11.919 7.508 1.00 88.31 155 ARG A N 1
ATOM 1252 C CA . ARG A 1 155 ? -11.462 -13.326 7.821 1.00 88.31 155 ARG A CA 1
ATOM 1253 C C . ARG A 1 155 ? -12.163 -13.497 9.172 1.00 88.31 155 ARG A C 1
ATOM 1255 O O . ARG A 1 155 ? -12.824 -14.505 9.372 1.00 88.31 155 ARG A O 1
ATOM 1262 N N . HIS A 1 156 ? -12.018 -12.523 10.064 1.00 90.94 156 HIS A N 1
ATOM 1263 C CA . HIS A 1 156 ? -12.620 -12.522 11.395 1.00 90.94 156 HIS A CA 1
ATOM 1264 C C . HIS A 1 156 ? -13.972 -11.796 11.437 1.00 90.94 156 HIS A C 1
ATOM 1266 O O . HIS A 1 156 ? -14.519 -11.605 12.519 1.00 90.94 156 HIS A O 1
ATOM 1272 N N . LEU A 1 157 ? -14.501 -11.346 10.291 1.00 90.56 157 LEU A N 1
ATOM 1273 C CA . LEU A 1 157 ? -15.823 -10.727 10.247 1.00 90.56 157 LEU A CA 1
ATOM 1274 C C . LEU A 1 157 ? -16.901 -11.766 10.551 1.00 90.56 157 LEU A C 1
ATOM 1276 O O . LEU A 1 157 ? -16.939 -12.835 9.944 1.00 90.56 157 LEU A O 1
ATOM 1280 N N . VAL A 1 158 ? -17.792 -11.399 11.464 1.00 95.12 158 VAL A N 1
ATOM 1281 C CA . VAL A 1 158 ? -18.970 -12.174 11.850 1.00 95.12 158 VAL A CA 1
ATOM 1282 C C . VAL A 1 158 ? -20.197 -11.299 11.626 1.00 95.12 158 VAL A C 1
ATOM 1284 O O . VAL A 1 158 ? -20.136 -10.079 11.786 1.00 95.12 158 VAL A O 1
ATOM 1287 N N . GLU A 1 159 ? -21.298 -11.917 11.213 1.00 95.31 159 GLU A N 1
ATOM 1288 C CA . GLU A 1 159 ? -22.573 -11.234 11.025 1.00 95.31 159 GLU A CA 1
ATOM 1289 C C . GLU A 1 159 ? -23.239 -10.959 12.376 1.00 95.31 159 GLU A C 1
ATOM 1291 O O . GLU A 1 159 ? -23.280 -11.818 13.255 1.00 95.31 159 GLU A O 1
ATOM 1296 N N . PHE A 1 160 ? -23.786 -9.755 12.532 1.00 95.56 160 PHE A N 1
ATOM 1297 C CA . PHE A 1 160 ? -24.546 -9.352 13.710 1.00 95.56 160 PHE A CA 1
ATOM 1298 C C . PHE A 1 160 ? -25.916 -8.830 13.273 1.00 95.56 160 PHE A C 1
ATOM 1300 O O . PHE A 1 160 ? -26.026 -8.125 12.271 1.00 95.56 160 PHE A O 1
ATOM 1307 N N . THR A 1 161 ? -26.961 -9.160 14.036 1.00 96.88 161 THR A N 1
ATOM 1308 C CA . THR A 1 161 ? -28.301 -8.582 13.853 1.00 96.88 161 THR A CA 1
ATOM 1309 C C . THR A 1 161 ? -28.431 -7.350 14.740 1.00 96.88 161 THR A C 1
ATOM 1311 O O . THR A 1 161 ? -28.248 -7.440 15.953 1.00 96.88 161 THR A O 1
ATOM 1314 N N . VAL A 1 162 ? -28.738 -6.198 14.144 1.00 96.06 162 VAL A N 1
ATOM 1315 C CA . VAL A 1 162 ? -28.957 -4.954 14.891 1.00 96.06 162 VAL A CA 1
ATOM 1316 C C . VAL A 1 162 ? -30.348 -5.000 15.516 1.00 96.06 162 VAL A C 1
ATOM 1318 O O . VAL A 1 162 ? -31.344 -5.057 14.802 1.00 96.06 162 VAL A O 1
ATOM 1321 N N . LEU A 1 163 ? -30.408 -5.001 16.848 1.00 96.31 163 LEU A N 1
ATOM 1322 C CA . LEU A 1 163 ? -31.672 -5.055 17.589 1.00 96.31 163 LEU A CA 1
ATOM 1323 C C . LEU A 1 163 ? -32.298 -3.671 17.780 1.00 96.31 163 LEU A C 1
ATOM 1325 O O . LEU A 1 163 ? -33.518 -3.547 17.783 1.00 96.31 163 LEU A O 1
ATOM 1329 N N . ASN A 1 164 ? -31.467 -2.643 17.959 1.00 94.81 164 ASN A N 1
ATOM 1330 C CA . ASN A 1 164 ? -31.900 -1.269 18.177 1.00 94.81 164 ASN A CA 1
ATOM 1331 C C . ASN A 1 164 ? -30.826 -0.281 17.690 1.00 94.81 164 ASN A C 1
ATOM 1333 O O . ASN A 1 164 ? -29.640 -0.621 17.687 1.00 94.81 164 ASN A O 1
ATOM 1337 N N . VAL A 1 165 ? -31.243 0.922 17.298 1.00 92.19 165 VAL A N 1
ATOM 1338 C CA . VAL A 1 165 ? -30.374 2.053 16.941 1.00 92.19 165 VAL A CA 1
ATOM 1339 C C . VAL A 1 165 ? -30.890 3.272 17.698 1.00 92.19 165 VAL A C 1
ATOM 1341 O O . VAL A 1 165 ? -32.068 3.601 17.572 1.00 92.19 165 VAL A O 1
ATOM 1344 N N . GLU A 1 166 ? -30.021 3.892 18.495 1.00 80.94 166 GLU A N 1
ATOM 1345 C CA . GLU A 1 166 ? -30.296 5.162 19.186 1.00 80.94 166 GLU A CA 1
ATOM 1346 C C . GLU A 1 166 ? -29.978 6.369 18.298 1.00 80.94 166 GLU A C 1
ATOM 1348 O O . GLU A 1 166 ? -28.963 6.314 17.560 1.00 80.94 166 GLU A O 1
#